Protein AF-A0A432SKU8-F1 (afdb_monomer)

Mean predicted aligned error: 3.29 Å

Radius of gyration: 16.0 Å; Cα contacts (8 Å, |Δi|>4): 20; chains: 1; bounding box: 35×24×39 Å

Secondary structure (DSSP, 8-state):
--HHHHHHHHTHHHHHHHHHHHHHHHHHHHHHH-TT--HHHHHHHHHHHHHHHHHHHHHHHHTTTTTT-

Sequence (69 aa):
MDAIEKELQSRKNEIQKEVELLFKANMRITDWDVPEADDAKAAKILAAIIQEALDNIRADIESGTYDNY

Foldseek 3Di:
DDPVVVVCVVCVVVVVVVLVVVLVVVLVVCCVVPVPDPSVVSSVVSVVVSVVVVVVVVVCVVVCVPVPD

Nearest PDB structures (foldseek):
  5j10-assembly1_A  TM=4.348E-01  e=4.029E+00  synthetic construct

Solvent-accessible surface area (backbone atoms only — not comparable to full-atom values): 4044 Å² total; per-residue (Å²): 126,57,75,64,56,51,54,53,59,73,44,44,69,58,57,54,48,51,56,51,48,54,52,51,54,54,51,53,51,44,48,69,79,38,75,85,58,59,63,72,60,52,50,53,52,52,53,51,54,54,47,52,54,53,52,51,53,50,52,38,51,78,71,49,72,56,79,83,114

Structure (mmCIF, N/CA/C/O backbone):
data_AF-A0A432SKU8-F1
#
_entry.id   AF-A0A432SKU8-F1
#
loop_
_atom_site.group_PDB
_atom_site.id
_atom_site.type_symbol
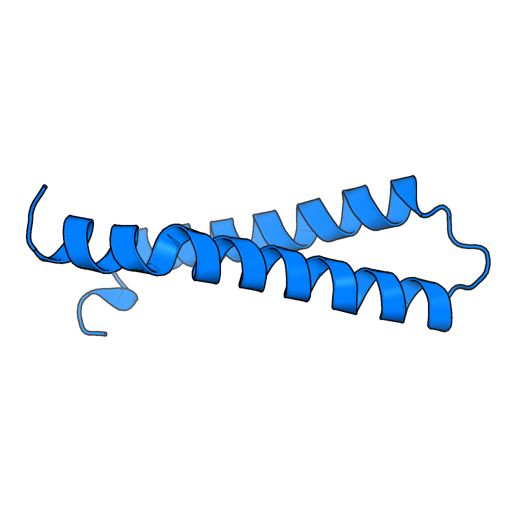_atom_site.label_atom_id
_atom_site.label_alt_id
_atom_site.label_comp_id
_atom_site.label_asym_id
_atom_site.label_entity_id
_atom_site.label_seq_id
_atom_site.pdbx_PDB_ins_code
_atom_site.Cartn_x
_atom_site.Cartn_y
_atom_site.Cartn_z
_atom_site.occupancy
_atom_site.B_iso_or_equiv
_atom_site.auth_seq_id
_atom_site.auth_comp_id
_atom_site.auth_asym_id
_atom_site.auth_atom_id
_atom_site.pdbx_PDB_model_num
ATOM 1 N N . MET A 1 1 ? -15.842 10.092 15.625 1.00 76.88 1 MET A N 1
ATOM 2 C CA . MET A 1 1 ? -14.745 9.121 15.560 1.00 76.88 1 MET A CA 1
ATOM 3 C C . MET A 1 1 ? -14.668 8.397 16.877 1.00 76.88 1 MET A C 1
ATOM 5 O O . MET A 1 1 ? -14.626 9.073 17.906 1.00 76.88 1 MET A O 1
ATOM 9 N N . ASP A 1 2 ? -14.713 7.073 16.843 1.00 96.44 2 ASP A N 1
ATOM 10 C CA . ASP A 1 2 ? -14.437 6.241 18.009 1.00 96.44 2 ASP A CA 1
ATOM 11 C C . ASP A 1 2 ? -12.934 6.254 18.371 1.00 96.44 2 ASP A C 1
ATOM 13 O O . ASP A 1 2 ? -12.115 6.934 17.737 1.00 96.44 2 ASP A O 1
ATOM 17 N N . ALA A 1 3 ? -12.577 5.570 19.463 1.00 96.50 3 ALA A N 1
ATOM 18 C CA . ALA A 1 3 ? -11.205 5.545 19.962 1.00 96.50 3 ALA A CA 1
ATOM 19 C C . ALA A 1 3 ? -10.223 4.903 18.966 1.00 96.50 3 ALA A C 1
ATOM 21 O O . ALA A 1 3 ? -9.087 5.364 18.873 1.00 96.50 3 ALA A O 1
ATOM 22 N N . ILE A 1 4 ? -10.672 3.897 18.211 1.00 95.88 4 ILE A N 1
ATOM 23 C CA . ILE A 1 4 ? -9.871 3.171 17.222 1.00 95.88 4 ILE A CA 1
ATOM 24 C C . ILE A 1 4 ? -9.652 4.062 16.002 1.00 95.88 4 ILE A C 1
ATOM 26 O O . ILE A 1 4 ? -8.519 4.265 15.576 1.00 95.88 4 ILE A O 1
ATOM 30 N N . GLU A 1 5 ? -10.711 4.686 15.486 1.00 96.00 5 GLU A N 1
ATOM 31 C CA . GLU A 1 5 ? -10.613 5.609 14.357 1.00 96.00 5 GLU A CA 1
ATOM 32 C C . GLU A 1 5 ? -9.649 6.762 14.662 1.00 96.00 5 GLU A C 1
ATOM 34 O O . GLU A 1 5 ? -8.825 7.123 13.824 1.00 96.00 5 GLU A O 1
ATOM 39 N N . LYS A 1 6 ? -9.713 7.337 15.869 1.00 96.75 6 LYS A N 1
ATOM 40 C CA . LYS A 1 6 ? -8.828 8.439 16.272 1.00 96.75 6 LYS A CA 1
ATOM 41 C C . LYS A 1 6 ? -7.366 7.999 16.373 1.00 96.75 6 LYS A C 1
ATOM 43 O O . LYS A 1 6 ? -6.474 8.745 15.968 1.00 96.75 6 LYS A O 1
ATOM 48 N N . GLU A 1 7 ? -7.132 6.818 16.929 1.00 97.19 7 GLU A N 1
ATOM 49 C CA . GLU A 1 7 ? -5.808 6.222 17.067 1.00 97.19 7 GLU A CA 1
ATOM 50 C C . GLU A 1 7 ? -5.193 5.936 15.682 1.00 97.19 7 GLU A C 1
ATOM 52 O O . GLU A 1 7 ? -4.108 6.444 15.389 1.00 97.19 7 GLU A O 1
ATOM 57 N N . LEU A 1 8 ? -5.930 5.290 14.773 1.00 97.31 8 LEU A N 1
ATOM 58 C CA . LEU A 1 8 ? -5.463 4.996 13.413 1.00 97.31 8 LEU A CA 1
ATOM 59 C C . LEU A 1 8 ? -5.264 6.262 12.572 1.00 97.31 8 LEU A C 1
ATOM 61 O O . LEU A 1 8 ? -4.281 6.379 11.837 1.00 97.31 8 LEU A O 1
ATOM 65 N N . GLN A 1 9 ? -6.146 7.259 12.703 1.00 97.31 9 GLN A N 1
ATOM 66 C CA . GLN A 1 9 ? -5.942 8.549 12.039 1.00 97.31 9 GLN A CA 1
ATOM 67 C C . GLN A 1 9 ? -4.675 9.257 12.522 1.00 97.31 9 GLN A C 1
ATOM 69 O O . GLN A 1 9 ? -4.033 9.935 11.719 1.00 97.31 9 GLN A O 1
ATOM 74 N N . SER A 1 10 ? -4.282 9.093 13.792 1.00 97.56 10 SER A N 1
ATOM 75 C CA . SER A 1 10 ? -3.066 9.728 14.314 1.00 97.56 10 SER A CA 1
ATOM 76 C C . SER A 1 10 ? -1.788 9.246 13.615 1.00 97.56 10 SER A C 1
ATOM 78 O O . SER A 1 10 ? -0.855 10.032 13.469 1.00 97.56 10 SER A O 1
ATOM 80 N N . ARG A 1 11 ? -1.784 8.008 13.097 1.00 97.81 11 ARG A N 1
ATOM 81 C CA . ARG A 1 11 ? -0.647 7.391 12.388 1.00 97.81 11 ARG A CA 1
ATOM 82 C C . ARG A 1 11 ? -0.836 7.317 10.873 1.00 97.81 11 ARG A C 1
ATOM 84 O O . ARG A 1 11 ? 0.016 6.789 10.165 1.00 97.81 11 ARG A O 1
ATOM 91 N N . LYS A 1 12 ? -1.929 7.868 10.331 1.00 97.44 12 LYS A N 1
ATOM 92 C CA . LYS A 1 12 ? -2.267 7.791 8.897 1.00 97.44 12 LYS A CA 1
ATOM 93 C C . LYS A 1 12 ? -1.108 8.201 7.984 1.00 97.44 12 LYS A C 1
ATOM 95 O O . LYS A 1 12 ? -0.836 7.523 6.997 1.00 97.44 12 LYS A O 1
ATOM 100 N N . ASN A 1 13 ? -0.434 9.303 8.309 1.00 97.94 13 ASN A N 1
ATOM 101 C CA . ASN A 1 13 ? 0.678 9.814 7.504 1.00 97.94 13 ASN A CA 1
ATOM 102 C C . ASN A 1 13 ? 1.887 8.868 7.526 1.00 97.94 13 ASN A C 1
ATOM 104 O O . ASN A 1 13 ? 2.578 8.737 6.520 1.00 97.94 13 ASN A O 1
ATOM 108 N N . GLU A 1 14 ? 2.140 8.212 8.659 1.00 98.19 14 GLU A N 1
ATOM 109 C CA . GLU A 1 14 ? 3.224 7.236 8.807 1.00 98.19 14 GLU A CA 1
ATOM 110 C C . GLU A 1 14 ? 2.915 5.979 7.994 1.00 98.19 14 GLU A C 1
ATOM 112 O O . GLU A 1 14 ? 3.734 5.590 7.168 1.00 98.19 14 GLU A O 1
ATOM 117 N N . ILE A 1 15 ? 1.690 5.453 8.097 1.00 98.12 15 ILE A N 1
ATOM 118 C CA . ILE A 1 15 ? 1.227 4.306 7.299 1.00 98.12 15 ILE A CA 1
ATOM 119 C C . ILE A 1 15 ? 1.360 4.595 5.795 1.00 98.12 15 ILE A C 1
ATOM 121 O O . ILE A 1 15 ? 1.894 3.786 5.039 1.00 98.12 15 ILE A O 1
ATOM 125 N N . GLN A 1 16 ? 0.920 5.771 5.334 1.00 97.62 16 GLN A N 1
ATOM 126 C CA . GLN A 1 16 ? 1.041 6.152 3.920 1.00 97.62 16 GLN A CA 1
ATOM 127 C C . GLN A 1 16 ? 2.503 6.250 3.467 1.00 97.62 16 GLN A C 1
ATOM 129 O O . GLN A 1 16 ? 2.847 5.799 2.373 1.00 97.62 16 GLN A O 1
ATOM 134 N N . LYS A 1 17 ? 3.374 6.802 4.317 1.00 98.25 17 LYS A N 1
ATOM 135 C CA . LYS A 1 17 ? 4.809 6.898 4.046 1.00 98.25 17 LYS A CA 1
ATOM 136 C C . LYS A 1 17 ? 5.470 5.522 3.986 1.00 98.25 17 LYS A C 1
ATOM 138 O O . LYS A 1 17 ? 6.353 5.317 3.161 1.00 98.25 17 LYS A O 1
ATOM 143 N N . GLU A 1 18 ? 5.067 4.582 4.830 1.00 98.12 18 GLU A N 1
ATOM 144 C CA . GLU A 1 18 ? 5.593 3.213 4.824 1.00 98.12 18 GLU A CA 1
ATOM 145 C C . GLU A 1 18 ? 5.245 2.475 3.527 1.00 98.12 18 GLU A C 1
ATOM 147 O O . GLU A 1 18 ? 6.121 1.845 2.932 1.00 98.12 18 GLU A O 1
ATOM 152 N N . VAL A 1 19 ? 4.018 2.634 3.018 1.00 97.94 19 VAL A N 1
ATOM 153 C CA . VAL A 1 19 ? 3.628 2.097 1.701 1.00 97.94 19 VAL A CA 1
ATOM 154 C C . VAL A 1 19 ? 4.460 2.729 0.577 1.00 97.94 19 VAL A C 1
ATOM 156 O O . VAL A 1 19 ? 4.937 2.031 -0.319 1.00 97.94 19 VAL A O 1
ATOM 159 N N . GLU A 1 20 ? 4.698 4.042 0.634 1.00 97.81 20 GLU A N 1
ATOM 160 C CA . GLU A 1 20 ? 5.555 4.732 -0.337 1.00 97.81 20 GLU A CA 1
ATOM 161 C C . GLU A 1 20 ? 7.016 4.250 -0.269 1.00 97.81 20 GLU A C 1
ATOM 163 O O . GLU A 1 20 ? 7.665 4.071 -1.303 1.00 97.81 20 GLU A O 1
ATOM 168 N N . LEU A 1 21 ? 7.543 4.012 0.936 1.00 98.19 21 LEU A N 1
ATOM 169 C CA . LEU A 1 21 ? 8.891 3.479 1.143 1.00 98.19 21 LEU A CA 1
ATOM 170 C C . LEU A 1 21 ? 9.026 2.061 0.586 1.00 98.19 21 LEU A C 1
ATOM 172 O O . LEU A 1 21 ? 10.020 1.780 -0.082 1.00 98.19 21 LEU A O 1
ATOM 176 N N . LEU A 1 22 ? 8.025 1.201 0.802 1.00 97.81 22 LEU A N 1
ATOM 177 C CA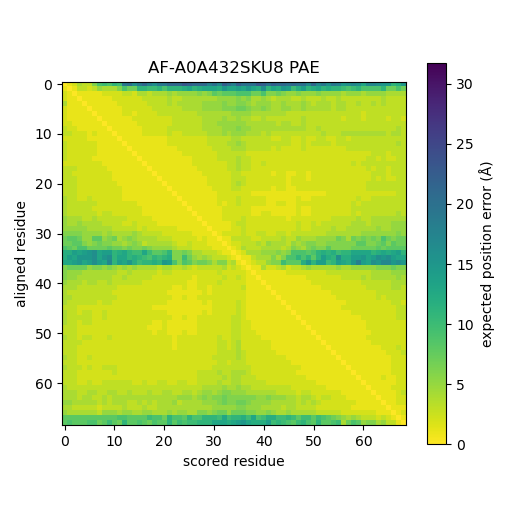 . LEU A 1 22 ? 7.973 -0.137 0.213 1.00 97.81 22 LEU A CA 1
ATOM 178 C C . LEU A 1 22 ? 8.046 -0.061 -1.316 1.00 97.81 22 LEU A C 1
ATOM 180 O O . LEU A 1 22 ? 8.871 -0.739 -1.931 1.00 97.81 22 LEU A O 1
ATOM 184 N N . PHE A 1 23 ? 7.232 0.798 -1.930 1.00 98.12 23 PHE A N 1
ATOM 185 C CA . PHE A 1 23 ? 7.246 0.999 -3.378 1.00 98.12 23 PHE A CA 1
ATOM 186 C C . PHE A 1 23 ? 8.620 1.480 -3.875 1.00 98.12 23 PHE A C 1
ATOM 188 O O . PHE A 1 23 ? 9.219 0.872 -4.761 1.00 98.12 23 PHE A O 1
ATOM 195 N N . LYS A 1 24 ? 9.172 2.537 -3.270 1.00 97.31 24 LYS A N 1
ATOM 196 C CA . LYS A 1 24 ? 10.460 3.120 -3.685 1.00 97.31 24 LYS A CA 1
ATOM 197 C C . LYS A 1 24 ? 11.635 2.161 -3.513 1.00 97.31 24 LYS A C 1
ATOM 199 O O . LYS A 1 24 ? 12.533 2.150 -4.352 1.00 97.31 24 LYS A O 1
ATOM 204 N N . ALA A 1 25 ? 11.640 1.363 -2.447 1.00 97.75 25 ALA A N 1
ATOM 205 C CA . ALA A 1 25 ? 12.677 0.362 -2.225 1.00 97.75 25 ALA A CA 1
ATOM 206 C C . ALA A 1 25 ? 12.698 -0.679 -3.356 1.00 97.75 25 ALA A C 1
ATOM 208 O O . ALA A 1 25 ? 13.768 -1.000 -3.865 1.00 97.75 25 ALA A O 1
ATOM 209 N N . 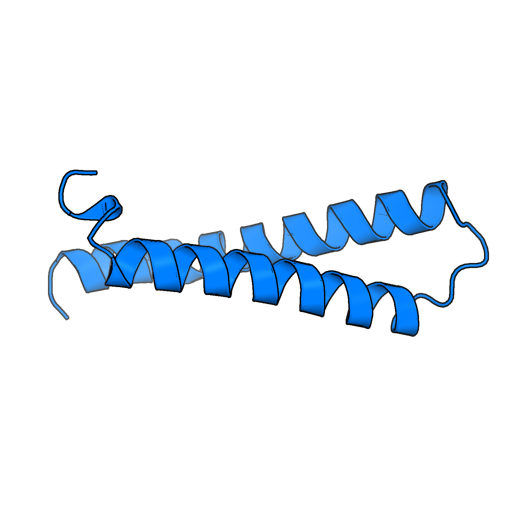ASN A 1 26 ? 11.527 -1.142 -3.799 1.00 97.62 26 ASN A N 1
ATOM 210 C CA . ASN A 1 26 ? 11.412 -2.124 -4.879 1.00 97.62 26 ASN A CA 1
ATOM 211 C C . ASN A 1 26 ? 11.688 -1.529 -6.270 1.00 97.62 26 ASN A C 1
ATOM 213 O O . ASN A 1 26 ? 12.296 -2.202 -7.101 1.00 97.62 26 ASN A O 1
ATOM 217 N N . MET A 1 27 ? 11.335 -0.260 -6.512 1.00 96.62 27 MET A N 1
ATOM 218 C CA . MET A 1 27 ? 11.787 0.453 -7.717 1.00 96.62 27 MET A CA 1
ATOM 219 C C . MET A 1 27 ? 13.316 0.485 -7.790 1.00 96.62 27 MET A C 1
ATOM 221 O O . MET A 1 27 ? 13.888 0.087 -8.793 1.00 96.62 27 MET A O 1
ATOM 225 N N . ARG A 1 28 ? 13.991 0.840 -6.688 1.00 95.19 28 ARG A N 1
ATOM 226 C CA . ARG A 1 28 ? 15.460 0.890 -6.645 1.00 95.19 28 ARG A CA 1
ATOM 227 C C . ARG A 1 28 ? 16.123 -0.472 -6.871 1.00 95.19 28 ARG A C 1
ATOM 229 O O . ARG A 1 28 ? 17.192 -0.526 -7.466 1.00 95.19 28 ARG A O 1
ATOM 236 N N . ILE A 1 29 ? 15.517 -1.553 -6.378 1.00 94.88 29 ILE A N 1
ATOM 237 C CA . ILE A 1 29 ? 15.973 -2.921 -6.672 1.00 94.88 29 ILE A CA 1
ATOM 238 C C . ILE A 1 29 ? 15.826 -3.205 -8.170 1.00 94.88 29 ILE A C 1
ATOM 240 O O . ILE A 1 29 ? 16.762 -3.698 -8.788 1.00 94.88 29 ILE A O 1
ATOM 244 N N . THR A 1 30 ? 14.694 -2.821 -8.766 1.00 93.75 30 THR A N 1
ATOM 245 C CA . THR A 1 30 ? 14.458 -2.984 -10.208 1.00 93.75 30 THR A CA 1
ATOM 246 C C . THR A 1 30 ? 15.492 -2.221 -11.035 1.00 93.75 30 THR A C 1
ATOM 248 O O . THR A 1 30 ? 16.029 -2.795 -11.973 1.00 93.75 30 THR A O 1
ATOM 251 N N . ASP A 1 31 ? 15.840 -0.988 -10.657 1.00 91.06 31 ASP A N 1
ATO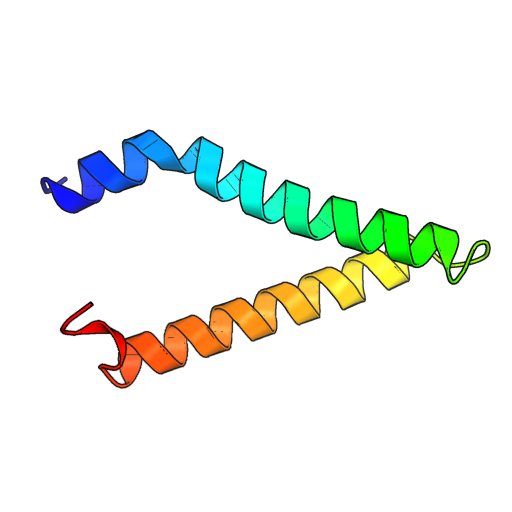M 252 C CA . ASP A 1 31 ? 16.879 -0.200 -11.340 1.00 91.06 31 ASP A CA 1
ATOM 253 C C . ASP A 1 31 ? 18.268 -0.857 -11.249 1.00 91.06 31 ASP A C 1
ATOM 255 O O . ASP A 1 31 ? 19.104 -0.693 -12.136 1.00 91.06 31 ASP A O 1
ATOM 259 N N . TRP A 1 32 ? 18.552 -1.584 -10.163 1.00 92.31 32 TRP A N 1
ATOM 260 C CA . TRP A 1 32 ? 19.808 -2.323 -10.007 1.00 92.31 32 TRP A CA 1
ATOM 261 C C . TRP A 1 32 ? 19.837 -3.609 -10.827 1.00 92.31 32 TRP A C 1
ATOM 263 O O . TRP A 1 32 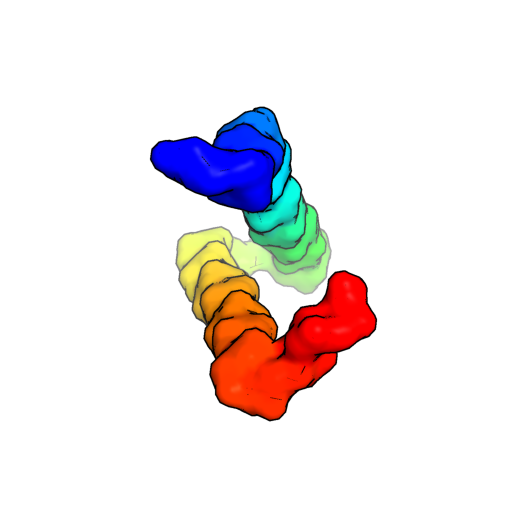? 20.861 -3.914 -11.438 1.00 92.31 32 TRP A O 1
ATOM 273 N N . ASP A 1 33 ? 18.730 -4.345 -10.838 1.00 93.00 33 ASP A N 1
ATOM 274 C CA . ASP A 1 33 ? 18.632 -5.638 -11.512 1.00 93.00 33 ASP A CA 1
ATOM 275 C C . ASP A 1 33 ? 18.395 -5.487 -13.024 1.00 93.00 33 ASP A C 1
ATOM 277 O O . ASP A 1 33 ? 18.799 -6.346 -13.810 1.00 93.00 33 ASP A O 1
ATOM 281 N N . VAL A 1 34 ? 17.760 -4.387 -13.442 1.00 93.50 34 VAL A N 1
ATOM 282 C CA . VAL A 1 34 ? 17.422 -4.060 -14.833 1.00 93.50 34 VAL A CA 1
ATOM 283 C C . VAL A 1 34 ? 17.718 -2.570 -15.105 1.00 93.50 34 VAL A C 1
ATOM 285 O O . VAL A 1 34 ? 16.797 -1.756 -15.151 1.00 93.50 34 VAL A O 1
ATOM 288 N N . PRO A 1 35 ? 18.992 -2.188 -15.315 1.00 83.50 35 PRO A N 1
ATOM 289 C CA . PRO A 1 35 ? 19.402 -0.784 -15.465 1.00 83.50 35 PRO A CA 1
ATOM 290 C C . PRO A 1 35 ? 18.769 -0.034 -16.646 1.00 83.50 35 PRO A C 1
ATOM 292 O O . PRO A 1 35 ? 18.658 1.189 -16.611 1.00 83.50 35 PRO A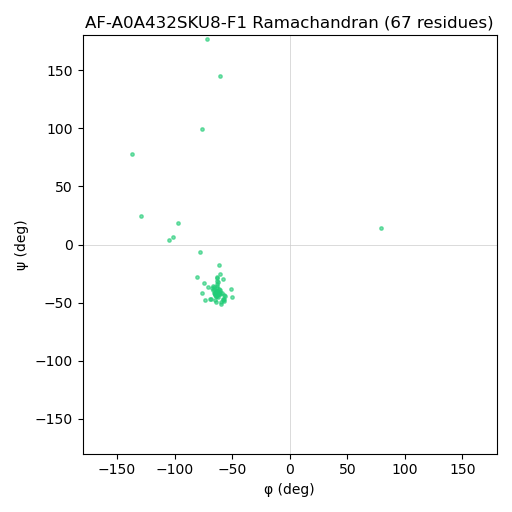 O 1
ATOM 295 N N . GLU A 1 36 ? 18.360 -0.742 -17.703 1.00 85.38 36 GLU A N 1
ATOM 296 C CA . GLU A 1 36 ? 17.669 -0.186 -18.874 1.00 85.38 36 GLU A CA 1
ATOM 297 C C . GLU A 1 36 ? 16.136 -0.328 -18.798 1.00 85.38 36 GLU A C 1
ATOM 299 O O . GLU A 1 36 ? 15.452 -0.284 -19.828 1.00 85.38 36 GLU A O 1
ATOM 304 N N . ALA A 1 37 ? 15.582 -0.560 -17.604 1.00 84.44 37 ALA A N 1
ATOM 305 C CA . ALA A 1 37 ? 14.144 -0.683 -17.415 1.00 84.44 37 ALA A CA 1
ATOM 306 C C . ALA A 1 37 ? 13.393 0.594 -17.831 1.00 84.44 37 ALA A C 1
ATOM 308 O O . ALA A 1 37 ? 13.842 1.722 -17.652 1.00 84.44 37 ALA A O 1
ATOM 309 N N . ASP A 1 38 ? 12.191 0.403 -18.376 1.00 94.12 38 ASP A N 1
ATOM 310 C CA . ASP A 1 38 ? 11.205 1.476 -18.488 1.00 94.12 38 ASP A CA 1
ATOM 311 C C . ASP A 1 38 ? 10.585 1.701 -17.101 1.00 94.12 38 ASP A C 1
ATOM 313 O O . ASP A 1 38 ? 9.685 0.957 -16.689 1.00 94.12 38 ASP A O 1
ATOM 317 N N . ASP A 1 39 ? 11.067 2.724 -16.392 1.00 93.44 39 ASP A N 1
ATOM 318 C CA . ASP A 1 39 ? 10.627 3.089 -15.039 1.00 93.44 39 ASP A CA 1
ATOM 319 C C . ASP A 1 39 ? 9.105 3.215 -14.929 1.00 93.44 39 ASP A C 1
ATOM 321 O O . ASP A 1 39 ? 8.501 2.802 -13.937 1.00 93.44 39 ASP A O 1
ATOM 325 N N . ALA A 1 40 ? 8.446 3.761 -15.956 1.00 95.62 40 ALA A N 1
ATOM 326 C CA . ALA A 1 40 ? 7.002 3.962 -15.937 1.00 95.62 40 ALA A CA 1
ATOM 327 C C . ALA A 1 40 ? 6.252 2.630 -16.040 1.00 95.62 40 ALA A C 1
ATOM 329 O O . ALA A 1 40 ? 5.197 2.452 -15.419 1.00 95.62 40 ALA A O 1
ATOM 330 N N . LYS A 1 41 ? 6.781 1.681 -16.817 1.00 96.62 41 LYS A N 1
ATOM 331 C CA . LYS A 1 41 ? 6.247 0.319 -16.885 1.00 96.62 41 LYS A CA 1
ATOM 332 C C . LYS A 1 41 ? 6.485 -0.430 -15.574 1.00 96.62 41 LYS A C 1
ATOM 334 O O . LYS A 1 41 ? 5.539 -1.029 -15.060 1.00 96.62 41 LYS A O 1
ATOM 339 N N . ALA A 1 42 ? 7.699 -0.371 -15.026 1.00 96.31 42 ALA A N 1
ATOM 340 C CA . ALA A 1 42 ? 8.045 -1.002 -13.753 1.00 96.31 42 ALA 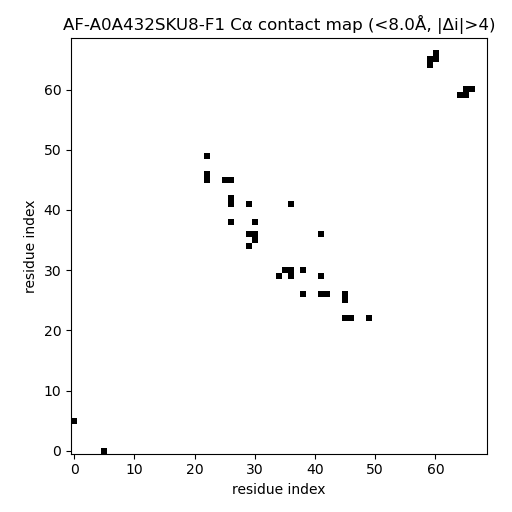A CA 1
ATOM 341 C C . ALA A 1 42 ? 7.157 -0.482 -12.611 1.00 96.31 42 ALA A C 1
ATOM 343 O O . ALA A 1 42 ? 6.527 -1.273 -11.909 1.00 96.31 42 ALA A O 1
ATOM 344 N N . ALA A 1 43 ? 6.987 0.840 -12.516 1.00 96.94 43 ALA A N 1
ATOM 345 C CA . ALA A 1 43 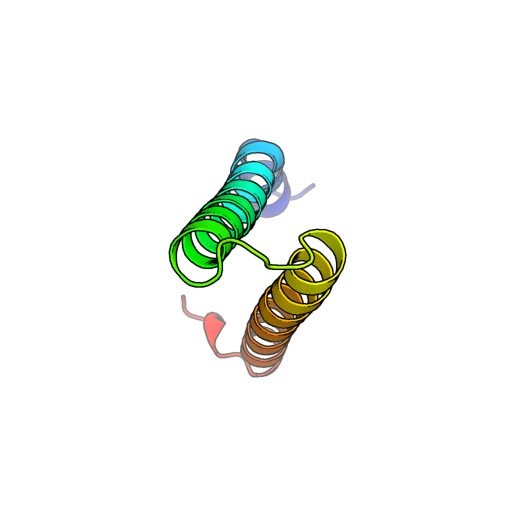? 6.126 1.491 -11.533 1.00 96.94 43 ALA A CA 1
ATOM 346 C C . ALA A 1 43 ? 4.671 1.000 -11.594 1.00 96.94 43 ALA A C 1
ATOM 348 O O . ALA A 1 43 ? 4.068 0.719 -10.559 1.00 96.94 43 ALA A O 1
ATOM 349 N N . LYS A 1 44 ? 4.098 0.864 -12.798 1.00 98.19 44 LYS A N 1
ATOM 350 C CA . LYS A 1 44 ? 2.719 0.372 -12.974 1.00 98.19 44 LYS A CA 1
ATOM 351 C C . LYS A 1 44 ? 2.560 -1.075 -12.523 1.00 98.19 44 LYS A C 1
ATOM 353 O O . LYS A 1 44 ? 1.576 -1.395 -11.862 1.00 98.19 44 LYS A O 1
ATOM 358 N N . ILE A 1 45 ? 3.511 -1.937 -12.879 1.00 97.88 45 ILE A N 1
ATOM 359 C CA . ILE A 1 45 ? 3.488 -3.351 -12.488 1.00 97.88 45 ILE A CA 1
ATOM 360 C C . ILE A 1 45 ? 3.632 -3.471 -10.970 1.00 97.88 45 ILE A C 1
ATOM 362 O O . ILE A 1 45 ? 2.834 -4.150 -10.331 1.00 97.88 45 ILE A O 1
ATOM 366 N N . LEU A 1 46 ? 4.595 -2.764 -10.379 1.00 97.81 46 LEU A N 1
ATOM 367 C CA . LEU A 1 46 ? 4.822 -2.793 -8.939 1.00 97.81 46 LEU A CA 1
ATOM 368 C C . LEU A 1 46 ? 3.613 -2.266 -8.154 1.00 97.81 46 LEU A C 1
ATOM 370 O O . LEU A 1 46 ? 3.222 -2.867 -7.157 1.00 97.81 46 LEU A O 1
ATOM 374 N N . ALA A 1 47 ? 2.979 -1.186 -8.617 1.00 98.06 47 ALA A N 1
ATOM 375 C CA . ALA A 1 47 ? 1.754 -0.680 -8.002 1.00 98.06 47 ALA A CA 1
ATOM 376 C C . ALA A 1 47 ? 0.611 -1.710 -8.058 1.00 98.06 47 ALA A C 1
ATOM 378 O O . ALA A 1 47 ? -0.121 -1.851 -7.080 1.00 98.06 47 ALA A O 1
ATOM 379 N N . ALA A 1 48 ? 0.482 -2.457 -9.161 1.00 98.44 48 ALA A N 1
ATOM 380 C CA . ALA A 1 48 ? -0.506 -3.529 -9.277 1.00 98.44 48 ALA A CA 1
ATOM 381 C C . ALA A 1 48 ? -0.232 -4.678 -8.291 1.00 98.44 48 ALA A C 1
ATOM 383 O O . ALA A 1 48 ? -1.164 -5.142 -7.643 1.00 98.44 48 ALA A O 1
ATOM 384 N N . ILE A 1 49 ? 1.033 -5.075 -8.108 1.00 98.44 49 ILE A N 1
ATOM 385 C CA . ILE A 1 49 ? 1.429 -6.108 -7.132 1.00 98.44 49 ILE A CA 1
ATOM 386 C C . ILE A 1 49 ? 1.116 -5.661 -5.695 1.00 98.44 49 ILE A C 1
ATOM 388 O O . ILE A 1 49 ? 0.574 -6.432 -4.906 1.00 98.44 49 ILE A O 1
ATOM 392 N N . ILE A 1 50 ? 1.423 -4.407 -5.342 1.00 98.19 50 ILE A N 1
ATOM 393 C CA . ILE A 1 50 ? 1.095 -3.864 -4.013 1.00 98.19 50 ILE A CA 1
ATOM 394 C C . ILE A 1 50 ? -0.423 -3.837 -3.804 1.00 98.19 50 ILE A C 1
ATOM 396 O O . ILE A 1 50 ? -0.898 -4.165 -2.718 1.00 98.19 50 ILE A O 1
ATOM 400 N N . GLN A 1 51 ? -1.191 -3.475 -4.835 1.00 98.38 51 GLN A N 1
ATOM 401 C CA . GLN A 1 51 ? -2.650 -3.481 -4.764 1.00 98.38 51 GLN A CA 1
ATOM 402 C C . GLN A 1 51 ? -3.203 -4.898 -4.560 1.00 98.38 51 GLN A C 1
ATOM 404 O O . GLN A 1 51 ? -4.033 -5.084 -3.677 1.00 98.38 51 GLN A O 1
ATOM 409 N N . GLU A 1 52 ? -2.697 -5.894 -5.288 1.00 98.50 52 GLU A N 1
ATOM 410 C CA . GLU A 1 52 ? -3.079 -7.302 -5.111 1.00 98.50 52 GLU A CA 1
ATOM 411 C C . GLU A 1 52 ? -2.800 -7.793 -3.680 1.00 98.50 52 GLU A C 1
ATOM 413 O O . GLU A 1 52 ? -3.645 -8.440 -3.063 1.00 98.50 52 GLU A O 1
ATOM 418 N N . ALA A 1 53 ? -1.654 -7.423 -3.098 1.00 98.25 53 ALA A N 1
ATOM 419 C CA . ALA A 1 53 ? -1.348 -7.750 -1.707 1.00 98.25 53 ALA A CA 1
ATOM 420 C C . ALA A 1 53 ? -2.347 -7.114 -0.719 1.00 98.25 53 ALA A C 1
ATOM 422 O O . ALA A 1 53 ? -2.777 -7.771 0.230 1.00 98.25 53 ALA A O 1
ATOM 423 N N . LEU A 1 54 ? -2.753 -5.859 -0.947 1.00 98.06 54 LEU A N 1
ATOM 424 C CA . LEU A 1 54 ? -3.787 -5.199 -0.141 1.00 98.06 54 LEU A CA 1
ATOM 425 C C . LEU A 1 54 ? -5.158 -5.863 -0.307 1.00 98.06 54 LEU A C 1
ATOM 427 O O . LEU A 1 54 ? -5.914 -5.940 0.659 1.00 98.06 54 LEU A O 1
ATOM 431 N N . ASP A 1 55 ? -5.484 -6.335 -1.508 1.00 98.56 55 ASP A N 1
ATOM 432 C CA . ASP A 1 55 ? -6.738 -7.038 -1.777 1.00 98.56 55 ASP A CA 1
ATOM 433 C C . ASP A 1 55 ? -6.792 -8.393 -1.064 1.00 98.56 55 ASP A C 1
ATOM 435 O O . ASP A 1 55 ? -7.824 -8.732 -0.488 1.00 98.56 55 ASP A O 1
ATOM 439 N N . ASN A 1 56 ? -5.671 -9.113 -0.983 1.00 98.31 56 ASN A N 1
ATOM 440 C CA . ASN A 1 56 ? -5.583 -10.335 -0.181 1.00 98.31 56 ASN A CA 1
ATOM 441 C C . ASN A 1 56 ? -5.792 -10.055 1.315 1.00 98.31 56 ASN A C 1
ATOM 443 O O . ASN A 1 56 ? -6.573 -10.748 1.958 1.00 98.31 56 ASN A O 1
ATOM 447 N N . ILE A 1 57 ? -5.194 -8.986 1.857 1.00 98.06 57 ILE A N 1
ATOM 448 C CA . ILE A 1 57 ? -5.432 -8.576 3.255 1.00 98.06 57 ILE A CA 1
ATOM 449 C C . ILE A 1 57 ? -6.916 -8.249 3.484 1.00 98.06 57 ILE A C 1
ATOM 451 O O . ILE A 1 57 ? -7.472 -8.595 4.525 1.00 98.06 57 ILE A O 1
ATOM 455 N N . ARG A 1 58 ? -7.585 -7.600 2.521 1.00 98.12 58 ARG A N 1
ATOM 456 C CA . ARG A 1 58 ? -9.034 -7.336 2.605 1.00 98.12 58 ARG A CA 1
ATOM 457 C C . ARG A 1 58 ? -9.840 -8.630 2.636 1.00 98.12 58 ARG A C 1
ATOM 459 O O . ARG A 1 58 ? -10.722 -8.752 3.479 1.00 98.12 58 ARG A O 1
ATOM 466 N N . ALA A 1 59 ? -9.515 -9.590 1.774 1.00 98.25 59 ALA A N 1
ATOM 467 C CA . ALA A 1 59 ? -10.165 -10.897 1.774 1.00 98.25 59 ALA A CA 1
ATOM 468 C C . ALA A 1 59 ? -9.959 -11.633 3.112 1.00 98.25 59 ALA A C 1
ATOM 470 O O . ALA A 1 59 ? -10.903 -12.204 3.659 1.00 98.25 59 ALA A O 1
ATOM 471 N N . ASP A 1 60 ? -8.758 -11.553 3.687 1.00 98.06 60 ASP A N 1
ATOM 472 C CA . ASP A 1 60 ? -8.453 -12.135 4.994 1.00 98.06 60 ASP A CA 1
ATOM 473 C C . ASP A 1 60 ? -9.291 -11.481 6.111 1.00 98.06 60 ASP A C 1
ATOM 475 O O . ASP A 1 60 ? -9.847 -12.191 6.953 1.00 98.06 60 ASP A O 1
ATOM 479 N N . ILE A 1 61 ? -9.475 -10.154 6.088 1.00 97.88 61 ILE A N 1
ATOM 480 C CA . ILE A 1 61 ? -10.388 -9.441 7.004 1.00 97.88 61 ILE A CA 1
ATOM 481 C C . ILE A 1 6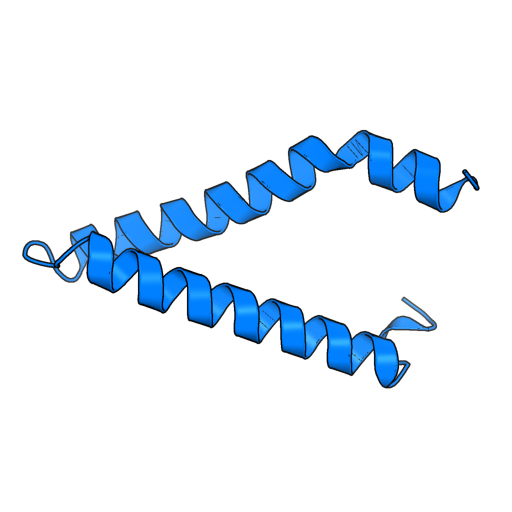1 ? -11.827 -9.940 6.839 1.00 97.88 61 ILE A C 1
ATOM 483 O O . ILE A 1 61 ? -12.470 -10.282 7.827 1.00 97.88 61 ILE A O 1
ATOM 487 N N . GLU A 1 62 ? -12.332 -10.022 5.607 1.00 97.56 62 GLU A N 1
ATOM 488 C CA . GLU A 1 62 ? -13.699 -10.485 5.324 1.00 97.56 62 GLU A CA 1
ATOM 489 C C . GLU A 1 62 ? -13.930 -11.944 5.742 1.00 97.56 62 GLU A C 1
ATOM 491 O O . GLU A 1 62 ? -15.042 -12.319 6.115 1.00 97.56 62 GLU A O 1
ATOM 496 N N . SER A 1 63 ? -12.877 -12.764 5.719 1.00 97.50 63 SER A N 1
ATOM 497 C CA . SER A 1 63 ? -12.913 -14.155 6.180 1.00 97.50 63 SER A CA 1
ATOM 498 C C . SER A 1 63 ? -12.864 -14.318 7.708 1.00 97.50 63 SER A C 1
ATOM 500 O O . SER A 1 63 ? -12.997 -15.440 8.198 1.00 97.50 63 SER A O 1
ATOM 502 N N . GLY A 1 64 ? -12.664 -13.229 8.461 1.00 97.56 64 GLY A N 1
ATOM 503 C CA . GLY A 1 64 ? -12.518 -13.248 9.920 1.00 97.56 64 GLY A CA 1
ATOM 504 C C . GLY A 1 64 ? -11.126 -13.666 10.409 1.00 97.56 64 GLY A C 1
ATOM 505 O O . GLY A 1 64 ? -10.943 -13.949 11.593 1.00 97.56 64 GLY A O 1
ATOM 506 N N . THR A 1 65 ? -10.115 -13.695 9.529 1.00 97.06 65 THR A N 1
ATOM 507 C CA . THR A 1 65 ? -8.738 -14.096 9.888 1.00 97.06 65 THR A CA 1
ATOM 508 C C . THR A 1 65 ? -8.153 -13.221 11.004 1.00 97.06 65 THR A C 1
ATOM 510 O O . THR A 1 65 ? -7.366 -13.699 11.820 1.00 97.06 65 THR A O 1
ATOM 513 N N . TYR A 1 66 ? -8.573 -11.956 11.085 1.00 95.88 66 TYR A N 1
ATOM 514 C CA . TYR A 1 66 ? -8.073 -10.984 12.061 1.00 95.88 66 TYR A CA 1
ATOM 515 C C . TYR A 1 66 ? -9.001 -10.741 13.261 1.00 95.88 66 TYR A C 1
ATOM 517 O O . TYR A 1 66 ? -8.694 -9.883 14.084 1.00 95.88 66 TYR A O 1
ATOM 525 N N . ASP A 1 67 ? -10.095 -11.495 13.420 1.00 95.62 67 ASP A N 1
ATOM 526 C CA . ASP A 1 67 ? -11.097 -11.252 14.479 1.00 95.62 67 ASP A CA 1
ATOM 527 C C . ASP A 1 67 ? -10.535 -11.373 15.911 1.00 95.62 67 ASP A C 1
ATOM 529 O O . ASP A 1 67 ? -11.150 -10.899 16.865 1.00 95.62 67 ASP A O 1
ATOM 533 N N . ASN A 1 68 ? -9.368 -12.009 16.072 1.00 91.62 68 ASN A N 1
ATOM 534 C CA . ASN A 1 68 ? -8.703 -12.231 17.361 1.00 91.62 68 ASN A CA 1
ATOM 535 C C . ASN A 1 68 ? -7.226 -11.787 17.363 1.00 91.62 68 ASN A C 1
ATOM 537 O O . ASN A 1 68 ? -6.427 -12.358 18.110 1.00 91.62 68 ASN A O 1
ATOM 541 N N . TYR A 1 69 ? -6.857 -10.847 16.487 1.00 85.56 69 TYR A N 1
ATOM 542 C CA . TYR A 1 69 ? -5.480 -10.360 16.343 1.00 85.56 69 TYR A CA 1
ATOM 543 C C . TYR A 1 69 ? -5.094 -9.321 17.408 1.00 85.56 69 TYR A C 1
ATOM 545 O O . TYR A 1 69 ? -5.948 -8.474 17.758 1.00 85.56 69 TYR A O 1
#

pLDDT: mean 95.89, std 4.05, range [76.88, 98.56]